Protein AF-A0A416KB62-F1 (afdb_monomer_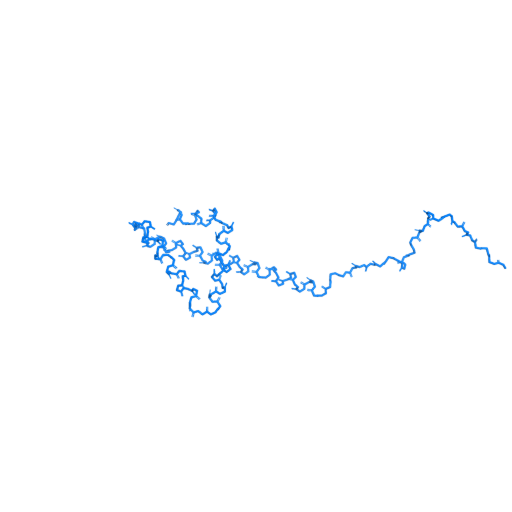lite)

Structure (mmCIF, N/CA/C/O backbone):
data_AF-A0A416KB62-F1
#
_entry.id   AF-A0A416KB62-F1
#
loop_
_atom_site.group_PDB
_atom_site.id
_atom_site.type_symbol
_atom_site.label_atom_id
_atom_site.label_alt_id
_atom_site.label_comp_id
_atom_site.label_asym_id
_atom_site.label_entity_id
_atom_site.label_seq_id
_atom_site.pdbx_PDB_ins_code
_atom_site.Cartn_x
_atom_site.Cartn_y
_atom_site.Cartn_z
_atom_site.occupancy
_atom_site.B_iso_or_equiv
_atom_site.auth_seq_id
_atom_site.auth_comp_id
_atom_site.auth_asym_id
_atom_site.auth_atom_id
_atom_site.pdbx_PDB_model_num
ATOM 1 N N . MET A 1 1 ? 30.772 11.799 -74.937 1.00 39.91 1 MET A N 1
ATOM 2 C CA . MET A 1 1 ? 30.346 13.031 -74.241 1.00 39.91 1 MET A CA 1
ATOM 3 C C . MET A 1 1 ? 29.111 12.683 -73.434 1.00 39.91 1 MET A C 1
ATOM 5 O O . MET A 1 1 ? 28.137 12.237 -74.024 1.00 39.91 1 MET A O 1
ATOM 9 N N . GLU A 1 2 ? 29.193 12.766 -72.107 1.00 43.34 2 GLU A N 1
ATOM 10 C CA . GLU A 1 2 ? 28.058 12.506 -71.214 1.00 43.34 2 GLU A CA 1
ATOM 11 C C . GLU A 1 2 ? 27.002 13.602 -71.379 1.00 43.34 2 GLU A C 1
ATOM 13 O O . GLU A 1 2 ? 27.268 14.774 -71.109 1.00 43.34 2 GLU A O 1
ATOM 18 N N . ASN A 1 3 ? 25.791 13.222 -71.783 1.00 42.09 3 ASN A N 1
ATOM 19 C CA . ASN A 1 3 ? 24.632 14.107 -71.722 1.00 42.09 3 ASN A CA 1
ATOM 20 C C . ASN A 1 3 ? 24.144 14.180 -70.272 1.00 42.09 3 ASN A C 1
ATOM 22 O O . ASN A 1 3 ? 23.274 13.423 -69.848 1.00 42.09 3 ASN A O 1
ATOM 26 N N . LYS A 1 4 ? 24.727 15.098 -69.494 1.00 47.28 4 LYS A N 1
ATOM 27 C CA . LYS A 1 4 ? 24.218 15.451 -68.165 1.00 47.28 4 LYS A CA 1
ATOM 28 C C . LYS A 1 4 ? 22.932 16.259 -68.332 1.00 47.28 4 LYS A C 1
ATOM 30 O O . LYS A 1 4 ? 22.973 17.468 -68.547 1.00 47.28 4 LYS A O 1
ATOM 35 N N . MET A 1 5 ? 21.795 15.575 -68.238 1.00 51.53 5 MET A N 1
ATOM 36 C CA . MET A 1 5 ? 20.476 16.193 -68.111 1.00 51.53 5 MET A CA 1
ATOM 37 C C . MET A 1 5 ? 20.434 16.972 -66.789 1.00 51.53 5 MET A C 1
ATOM 39 O O . MET A 1 5 ? 20.281 16.392 -65.719 1.00 51.53 5 MET A O 1
ATOM 43 N N . LYS A 1 6 ? 20.627 18.293 -66.846 1.00 55.00 6 LYS A N 1
ATOM 44 C CA . LYS A 1 6 ? 20.465 19.175 -65.684 1.00 55.00 6 LYS A CA 1
ATOM 45 C C . LYS A 1 6 ? 18.986 19.513 -65.527 1.00 55.00 6 LYS A C 1
ATOM 47 O O . LYS A 1 6 ? 18.503 20.460 -66.143 1.00 55.00 6 LYS A O 1
ATOM 52 N N . MET A 1 7 ? 18.264 18.732 -64.729 1.00 57.41 7 MET A N 1
ATOM 53 C CA . MET A 1 7 ? 16.924 19.125 -64.293 1.00 57.41 7 MET A CA 1
ATOM 54 C C . MET A 1 7 ? 17.026 20.277 -63.275 1.00 57.41 7 MET A C 1
ATOM 56 O O . MET A 1 7 ? 17.971 20.307 -62.481 1.00 57.41 7 MET A O 1
ATOM 60 N N . PRO A 1 8 ? 16.109 21.262 -63.319 1.00 58.50 8 PRO A N 1
ATOM 61 C CA . PRO A 1 8 ? 16.105 22.384 -62.386 1.00 58.50 8 PRO A CA 1
ATOM 62 C C . PRO A 1 8 ? 15.976 21.878 -60.945 1.00 58.50 8 PRO A C 1
ATOM 64 O O . PRO A 1 8 ? 15.265 20.909 -60.686 1.00 58.50 8 PRO A O 1
ATOM 67 N N . ALA A 1 9 ? 16.656 22.562 -60.021 1.00 53.25 9 ALA A N 1
ATOM 68 C CA . ALA A 1 9 ? 16.930 22.185 -58.627 1.00 53.25 9 ALA A CA 1
ATOM 69 C C . ALA A 1 9 ? 15.706 21.982 -57.700 1.00 53.25 9 ALA A C 1
ATOM 71 O O . ALA A 1 9 ? 15.852 22.010 -56.483 1.00 53.25 9 ALA A O 1
ATOM 72 N N . ASN A 1 10 ? 14.504 21.806 -58.250 1.00 52.22 10 ASN A N 1
ATOM 73 C CA . ASN A 1 10 ? 13.261 21.639 -57.499 1.00 52.22 10 ASN A CA 1
ATOM 74 C C . ASN A 1 10 ? 12.555 20.292 -57.750 1.00 52.22 10 ASN A C 1
ATOM 76 O O . ASN A 1 10 ? 11.428 20.092 -57.318 1.00 52.22 10 ASN A O 1
ATOM 80 N N . TYR A 1 11 ? 13.215 19.358 -58.435 1.00 47.97 11 TYR A N 1
ATOM 81 C CA . TYR A 1 11 ? 12.810 17.953 -58.476 1.00 47.97 11 TYR A CA 1
ATOM 82 C C . TYR A 1 11 ? 13.992 17.084 -58.052 1.00 47.97 11 TYR A C 1
ATOM 84 O O . TYR A 1 11 ? 14.490 16.268 -58.823 1.00 47.97 11 TYR A O 1
ATOM 92 N N . ASN A 1 12 ? 14.449 17.262 -56.808 1.00 57.28 12 ASN A N 1
ATOM 93 C CA . ASN A 1 12 ? 15.150 16.181 -56.124 1.00 57.28 12 ASN A CA 1
ATOM 94 C C . ASN A 1 12 ? 14.115 15.079 -55.891 1.00 57.28 12 ASN A C 1
ATOM 96 O O . ASN A 1 12 ? 13.458 15.023 -54.854 1.00 57.28 12 ASN A O 1
ATOM 100 N N . VAL A 1 13 ? 13.918 14.239 -56.907 1.00 54.91 13 VAL A N 1
ATOM 101 C CA . VAL A 1 13 ? 13.363 12.909 -56.695 1.00 54.91 13 VAL A CA 1
ATOM 102 C C . VAL A 1 13 ? 14.363 12.237 -55.765 1.00 54.91 13 VAL A C 1
ATOM 104 O O . VAL A 1 13 ? 15.474 11.923 -56.187 1.00 54.91 13 VAL A O 1
ATOM 107 N N . MET A 1 14 ? 14.011 12.132 -54.482 1.00 56.00 14 MET A N 1
ATOM 108 C CA . MET A 1 14 ? 14.791 11.350 -53.531 1.00 56.00 14 MET A CA 1
ATOM 109 C C . MET A 1 14 ? 14.925 9.954 -54.129 1.00 56.00 14 MET A C 1
ATOM 111 O O . MET A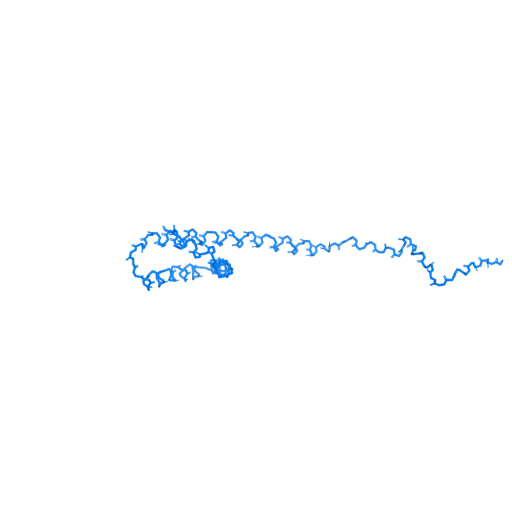 1 14 ? 13.917 9.297 -54.398 1.00 56.00 14 MET A O 1
ATOM 115 N N . ASN A 1 15 ? 16.159 9.537 -54.401 1.00 58.28 15 ASN A N 1
ATOM 116 C CA . ASN A 1 15 ? 16.424 8.164 -54.799 1.00 58.28 15 ASN A CA 1
ATOM 117 C C . ASN A 1 15 ? 16.029 7.267 -53.615 1.00 58.28 15 ASN A C 1
ATOM 119 O O . ASN A 1 15 ? 16.157 7.686 -52.462 1.00 58.28 15 ASN A O 1
ATOM 123 N N . GLU A 1 16 ? 15.560 6.044 -53.860 1.00 55.66 16 GLU A N 1
ATOM 124 C CA . GLU A 1 16 ? 15.140 5.118 -52.788 1.00 55.66 16 GLU A CA 1
ATOM 125 C C . GLU A 1 16 ? 16.251 4.860 -51.744 1.00 55.66 16 GLU A C 1
ATOM 127 O O . GLU A 1 16 ? 15.971 4.458 -50.620 1.00 55.66 16 GLU A O 1
ATOM 132 N N . GLU A 1 17 ? 17.504 5.166 -52.090 1.00 55.31 17 GLU A N 1
ATOM 133 C CA . GLU A 1 17 ? 18.690 5.100 -51.229 1.00 55.31 17 GLU A CA 1
ATOM 134 C C . GLU A 1 17 ? 18.795 6.237 -50.189 1.00 55.31 17 GLU A C 1
ATOM 136 O O . GLU A 1 17 ? 19.503 6.080 -49.198 1.00 55.31 17 GLU A O 1
ATOM 141 N N . GLU A 1 18 ? 18.093 7.366 -50.365 1.00 53.34 18 GLU A N 1
ATOM 142 C CA . GLU A 1 18 ? 18.012 8.454 -49.368 1.00 53.34 18 GLU A CA 1
ATOM 143 C C . GLU A 1 18 ? 16.767 8.366 -48.478 1.00 53.34 18 GLU A C 1
ATOM 145 O O . GLU A 1 18 ? 16.635 9.104 -47.497 1.00 53.34 18 GLU A O 1
ATOM 150 N N . MET A 1 19 ? 15.879 7.407 -48.744 1.00 55.59 19 MET A N 1
ATOM 151 C CA . MET A 1 19 ? 14.874 6.997 -47.773 1.00 55.59 19 MET A CA 1
ATOM 152 C C . MET A 1 19 ? 15.574 6.175 -46.696 1.00 55.59 19 MET A C 1
ATOM 154 O O . MET A 1 19 ? 15.515 4.946 -46.675 1.00 55.59 19 MET A O 1
ATOM 158 N N . THR A 1 20 ? 16.236 6.866 -45.764 1.00 54.38 20 THR A N 1
ATOM 159 C CA . THR A 1 20 ? 16.581 6.264 -44.479 1.00 54.38 20 THR A CA 1
ATOM 160 C C . THR A 1 20 ? 15.257 5.922 -43.809 1.00 54.38 20 THR A C 1
ATOM 162 O O . THR A 1 20 ? 14.647 6.741 -43.122 1.00 54.38 20 THR A O 1
ATOM 165 N N . TYR A 1 21 ? 14.763 4.713 -44.067 1.00 47.94 21 TYR A N 1
ATOM 166 C CA . TYR A 1 21 ? 13.720 4.100 -43.276 1.00 47.94 21 TYR A CA 1
ATOM 167 C C . TYR A 1 21 ? 14.297 3.962 -41.873 1.00 47.94 21 TYR A C 1
ATOM 169 O O . TYR A 1 21 ? 14.907 2.953 -41.527 1.00 47.94 21 TYR A O 1
ATOM 177 N N . THR A 1 22 ? 14.076 4.969 -41.032 1.00 57.66 22 THR A N 1
ATOM 178 C CA . THR A 1 22 ? 14.205 4.830 -39.583 1.00 57.66 22 THR A CA 1
ATOM 179 C C . THR A 1 22 ? 13.025 3.987 -39.089 1.00 57.66 22 THR A C 1
ATOM 181 O O . THR A 1 22 ? 12.219 4.414 -38.266 1.00 57.66 22 THR A O 1
ATOM 184 N N . GLN A 1 23 ? 12.871 2.774 -39.626 1.00 61.06 23 GLN A N 1
ATOM 185 C CA . GLN A 1 23 ? 12.157 1.726 -38.926 1.00 61.06 23 GLN A CA 1
ATOM 186 C C . GLN A 1 23 ? 13.084 1.263 -37.816 1.00 61.06 23 GLN A C 1
ATOM 188 O O . GLN A 1 23 ? 14.031 0.518 -38.042 1.00 61.06 23 GLN A O 1
ATOM 193 N N . GLY A 1 24 ? 12.851 1.747 -36.605 1.00 52.72 24 GLY A N 1
ATOM 194 C CA . GLY A 1 24 ? 13.633 1.270 -35.482 1.00 52.72 24 GLY A CA 1
ATOM 195 C C . GLY A 1 24 ? 13.388 2.074 -34.234 1.00 52.72 24 GLY A C 1
ATOM 196 O O . GLY A 1 24 ? 14.216 2.897 -33.853 1.00 52.72 24 GLY A O 1
ATOM 197 N N . GLY A 1 25 ? 12.286 1.782 -33.540 1.00 61.09 25 GLY A N 1
ATOM 198 C CA . GLY A 1 25 ? 12.310 1.944 -32.094 1.00 61.09 25 GLY A CA 1
ATOM 199 C C . GLY A 1 25 ? 13.521 1.163 -31.589 1.00 61.09 25 GLY A C 1
ATOM 200 O O . GLY A 1 25 ? 13.561 -0.057 -31.728 1.00 61.09 25 GLY A O 1
ATOM 201 N N . SER A 1 26 ? 14.547 1.870 -31.108 1.00 74.31 26 SER A N 1
ATOM 202 C CA . SER A 1 26 ? 15.745 1.249 -30.540 1.00 74.31 26 SER A CA 1
ATOM 203 C C . SER A 1 26 ? 15.323 0.147 -29.568 1.00 74.31 26 SER A C 1
ATOM 205 O O . SER A 1 26 ? 14.361 0.335 -28.821 1.00 74.31 26 SER A O 1
ATOM 207 N N . ALA A 1 27 ? 16.038 -0.981 -29.534 1.00 70.75 27 ALA A N 1
ATOM 208 C CA . ALA A 1 27 ? 15.777 -2.040 -28.557 1.00 70.75 27 ALA A CA 1
ATOM 209 C C . ALA A 1 27 ? 15.698 -1.477 -27.122 1.00 70.75 27 ALA A C 1
ATOM 211 O O . ALA A 1 27 ? 14.870 -1.909 -26.328 1.00 70.75 27 ALA A O 1
ATOM 212 N N . ILE A 1 28 ? 16.477 -0.428 -26.826 1.00 75.81 28 ILE A N 1
ATOM 213 C CA . ILE A 1 28 ? 16.438 0.305 -25.553 1.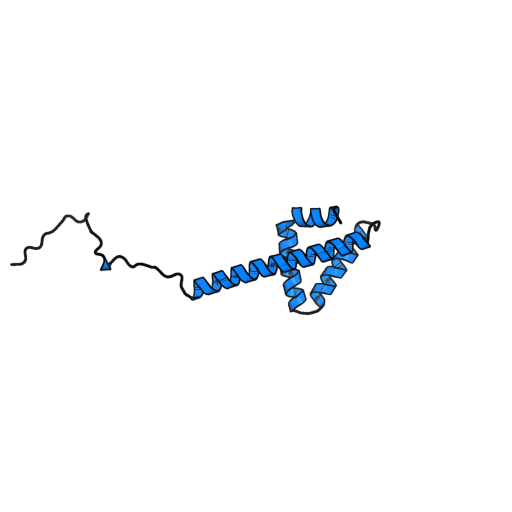00 75.81 28 ILE A CA 1
ATOM 214 C C . ILE A 1 28 ? 15.096 1.031 -25.352 1.00 75.81 28 ILE A C 1
ATOM 216 O O . ILE A 1 28 ? 14.551 1.006 -24.252 1.00 75.81 28 ILE A O 1
ATOM 220 N N . GLY A 1 29 ? 14.540 1.643 -26.401 1.00 80.94 29 GLY A N 1
ATOM 221 C CA . GLY A 1 29 ? 13.227 2.296 -26.371 1.00 80.94 29 GLY A CA 1
ATOM 222 C C . GLY A 1 29 ? 12.064 1.312 -26.218 1.00 80.94 29 GLY A C 1
ATOM 223 O O . GLY A 1 29 ? 11.104 1.593 -25.507 1.00 80.94 29 GLY A O 1
ATOM 224 N N . ALA A 1 30 ? 12.159 0.128 -26.827 1.00 82.38 30 ALA A N 1
ATOM 225 C CA . ALA A 1 30 ? 11.168 -0.930 -26.636 1.00 82.38 30 ALA A CA 1
ATOM 226 C C . ALA A 1 30 ? 11.212 -1.503 -25.205 1.00 82.38 30 ALA A C 1
ATOM 228 O O . ALA A 1 30 ? 10.167 -1.706 -24.585 1.00 82.38 30 ALA A O 1
ATOM 229 N N . ILE A 1 31 ? 12.415 -1.711 -24.653 1.00 84.94 31 ILE A N 1
ATOM 230 C CA . ILE A 1 31 ? 12.609 -2.182 -23.272 1.00 84.94 31 ILE A CA 1
ATOM 231 C C . ILE A 1 31 ? 12.104 -1.147 -22.262 1.00 84.94 31 ILE A C 1
ATOM 233 O O . ILE A 1 31 ? 11.419 -1.518 -21.309 1.00 84.94 31 ILE A O 1
ATOM 237 N N . SER A 1 32 ? 12.405 0.141 -22.459 1.00 88.56 32 SER A N 1
ATOM 238 C CA . SER A 1 32 ? 11.936 1.195 -21.553 1.00 88.56 32 SER A CA 1
ATOM 239 C C . SER A 1 32 ? 10.414 1.321 -21.577 1.00 88.56 32 SER A C 1
ATOM 241 O O . SER A 1 32 ? 9.806 1.375 -20.511 1.00 88.56 32 SER A O 1
ATOM 243 N N . ALA A 1 33 ? 9.788 1.266 -22.757 1.00 89.12 33 ALA A N 1
ATOM 244 C CA . ALA A 1 33 ? 8.334 1.267 -22.885 1.00 89.12 33 ALA A CA 1
ATOM 245 C C . ALA A 1 33 ? 7.700 0.079 -22.143 1.00 89.12 33 ALA A C 1
ATOM 247 O O . ALA A 1 33 ? 6.788 0.275 -21.340 1.00 89.12 33 ALA A O 1
ATOM 248 N N . LEU A 1 34 ? 8.228 -1.136 -22.334 1.00 92.19 34 LEU A N 1
ATOM 249 C CA . LEU A 1 34 ? 7.742 -2.329 -21.638 1.00 92.19 34 LEU A CA 1
ATOM 250 C C . LEU A 1 34 ? 7.896 -2.206 -20.115 1.00 92.19 34 LEU A C 1
ATOM 252 O O . LEU A 1 34 ? 6.961 -2.519 -19.376 1.00 92.19 34 LEU A O 1
ATOM 256 N N . ALA A 1 35 ? 9.048 -1.725 -19.641 1.00 93.06 35 ALA A N 1
ATOM 257 C CA . ALA A 1 35 ? 9.304 -1.520 -18.219 1.00 93.06 35 ALA A CA 1
ATOM 258 C C . ALA A 1 35 ? 8.357 -0.472 -17.615 1.00 93.06 35 ALA A C 1
ATOM 260 O O . ALA A 1 35 ? 7.793 -0.702 -16.545 1.00 93.06 35 ALA A O 1
ATOM 261 N N . SER A 1 36 ? 8.119 0.645 -18.310 1.00 93.38 36 SER A N 1
ATOM 262 C CA . SER A 1 36 ? 7.163 1.670 -17.885 1.00 93.38 36 SER A CA 1
ATOM 263 C C . SER A 1 36 ? 5.735 1.133 -17.826 1.00 93.38 36 SER A C 1
ATOM 265 O O . SER A 1 36 ? 5.037 1.379 -16.843 1.00 93.38 36 SER A O 1
ATOM 267 N N . THR A 1 37 ? 5.299 0.359 -18.824 1.00 95.19 37 THR A N 1
ATOM 268 C CA . THR A 1 37 ? 3.973 -0.276 -18.812 1.00 95.19 37 THR A CA 1
ATOM 269 C C . THR A 1 37 ? 3.841 -1.264 -17.656 1.00 95.19 37 THR A C 1
ATOM 271 O O . THR A 1 37 ? 2.867 -1.199 -16.905 1.00 95.19 37 THR A O 1
ATOM 274 N N . ALA A 1 38 ? 4.830 -2.141 -17.464 1.00 95.50 38 ALA A N 1
ATOM 275 C CA . ALA A 1 38 ? 4.837 -3.100 -16.363 1.00 95.50 38 ALA A CA 1
ATOM 276 C C . ALA A 1 38 ? 4.793 -2.391 -15.000 1.00 95.50 38 ALA A C 1
ATOM 278 O O . ALA A 1 38 ? 4.012 -2.773 -14.127 1.00 95.50 38 ALA A O 1
ATOM 279 N N . PHE A 1 39 ? 5.571 -1.317 -14.838 1.00 94.25 39 PHE A N 1
ATOM 280 C CA . PHE A 1 39 ? 5.574 -0.510 -13.623 1.00 94.25 39 PHE A CA 1
ATOM 281 C C . PHE A 1 39 ? 4.237 0.204 -13.396 1.00 94.25 39 PHE A C 1
ATOM 283 O O . PHE A 1 39 ? 3.751 0.240 -12.269 1.00 94.25 39 PHE A O 1
ATOM 290 N N . GLY A 1 40 ? 3.603 0.721 -14.452 1.00 94.06 40 GLY A N 1
ATOM 291 C CA . GLY A 1 40 ? 2.282 1.348 -14.375 1.00 94.06 40 GLY A CA 1
ATOM 292 C C . GLY A 1 40 ? 1.196 0.376 -13.906 1.00 94.06 40 GLY A C 1
ATOM 293 O O . GLY A 1 40 ? 0.449 0.687 -12.977 1.00 94.06 40 GLY A O 1
ATOM 294 N N . ILE A 1 41 ? 1.154 -0.829 -14.484 1.00 95.88 41 ILE A N 1
ATOM 295 C CA . ILE A 1 41 ? 0.220 -1.893 -14.077 1.00 95.88 41 ILE A CA 1
ATOM 296 C C . ILE A 1 41 ? 0.480 -2.302 -12.625 1.00 95.88 41 ILE A C 1
ATOM 298 O O . ILE A 1 41 ? -0.450 -2.408 -11.822 1.00 95.88 41 ILE A O 1
ATOM 302 N N . TRP A 1 42 ? 1.749 -2.498 -12.269 1.00 95.19 42 TRP A N 1
ATOM 303 C CA . TRP A 1 42 ? 2.142 -2.844 -10.910 1.00 95.19 42 TRP A CA 1
ATOM 304 C C . TRP A 1 42 ? 1.757 -1.750 -9.906 1.00 95.19 42 TRP A C 1
ATOM 306 O O . TRP A 1 42 ? 1.232 -2.061 -8.836 1.00 95.19 42 TRP A O 1
ATOM 316 N N . ASN A 1 43 ? 1.942 -0.473 -10.246 1.00 95.44 43 ASN A N 1
ATOM 317 C CA . ASN A 1 43 ? 1.541 0.639 -9.390 1.00 95.44 43 ASN A CA 1
ATOM 318 C C . ASN A 1 43 ? 0.021 0.665 -9.175 1.00 95.44 43 ASN A C 1
ATOM 320 O O . ASN A 1 43 ? -0.440 0.752 -8.038 1.00 95.44 43 ASN A O 1
ATOM 324 N N . LEU A 1 44 ? -0.764 0.500 -10.246 1.00 94.75 44 LEU A N 1
ATOM 325 C CA . LEU A 1 44 ? -2.224 0.453 -10.155 1.00 94.75 44 LEU A CA 1
ATOM 326 C C . LEU A 1 44 ? -2.709 -0.717 -9.283 1.00 94.75 44 LEU A C 1
ATOM 328 O O . LEU A 1 44 ? -3.626 -0.554 -8.479 1.00 94.75 44 LEU A O 1
ATOM 332 N N . TYR A 1 45 ? -2.058 -1.879 -9.385 1.00 96.25 45 TYR A N 1
ATOM 333 C CA . TYR A 1 45 ? -2.344 -3.025 -8.521 1.00 96.25 45 TYR A CA 1
ATOM 334 C C . TYR A 1 45 ? -2.068 -2.720 -7.040 1.00 96.25 45 TYR A C 1
ATOM 336 O O . TYR A 1 45 ? -2.894 -3.034 -6.181 1.00 96.25 45 TYR A O 1
ATOM 344 N N . ASN A 1 46 ? -0.936 -2.084 -6.719 1.00 96.81 46 ASN A N 1
ATOM 345 C CA . ASN A 1 46 ? -0.623 -1.719 -5.334 1.00 96.81 46 ASN A CA 1
ATOM 346 C C . ASN A 1 46 ? -1.559 -0.623 -4.805 1.00 96.81 46 ASN A C 1
ATOM 348 O O . ASN A 1 46 ? -1.993 -0.721 -3.658 1.00 96.81 46 ASN A O 1
ATOM 352 N N . TYR A 1 47 ? -1.945 0.353 -5.635 1.00 97.44 47 TYR A N 1
ATOM 353 C CA . TYR A 1 47 ? -2.989 1.326 -5.301 1.00 97.44 47 TYR A CA 1
ATOM 354 C C . TYR A 1 47 ? -4.307 0.627 -4.952 1.00 97.44 47 TYR A C 1
ATOM 356 O O . TYR A 1 47 ? -4.850 0.856 -3.874 1.00 97.44 47 TYR A O 1
ATOM 364 N N . TYR A 1 48 ? -4.775 -0.300 -5.795 1.00 97.31 48 TYR A N 1
ATOM 365 C CA . TYR A 1 48 ? -5.979 -1.089 -5.522 1.00 97.31 48 TYR A CA 1
ATOM 366 C C . TYR A 1 48 ? -5.889 -1.841 -4.186 1.00 97.31 48 TYR A C 1
ATOM 368 O O . TYR A 1 48 ? -6.800 -1.761 -3.361 1.00 97.31 48 TYR A O 1
ATOM 376 N N . LYS A 1 49 ? -4.776 -2.540 -3.928 1.00 97.06 49 LYS A N 1
ATOM 377 C CA . LYS A 1 49 ? -4.561 -3.253 -2.657 1.00 97.06 49 LYS A CA 1
ATOM 378 C C . LYS A 1 49 ? -4.558 -2.299 -1.459 1.00 97.06 49 LYS A C 1
ATOM 380 O O . LYS A 1 49 ? -5.129 -2.647 -0.426 1.00 97.06 49 LYS A O 1
ATOM 385 N N . GLY A 1 50 ? -3.961 -1.117 -1.608 1.00 96.50 50 GLY A N 1
ATOM 386 C CA . GLY A 1 50 ? -4.000 -0.046 -0.614 1.00 96.50 50 GLY A CA 1
ATOM 387 C C . GLY A 1 50 ? -5.426 0.420 -0.334 1.00 96.50 50 GLY A C 1
ATOM 388 O O . GLY A 1 50 ? -5.835 0.439 0.819 1.00 96.50 50 GLY A O 1
ATOM 389 N N . MET A 1 51 ? -6.223 0.681 -1.374 1.00 97.31 51 MET A N 1
ATOM 390 C CA . MET A 1 51 ? -7.628 1.084 -1.240 1.00 97.31 51 MET A CA 1
ATOM 391 C C . MET A 1 51 ? -8.488 0.022 -0.548 1.00 97.31 51 MET A C 1
ATOM 393 O O . MET A 1 51 ? -9.325 0.363 0.284 1.00 97.31 51 MET A O 1
ATOM 39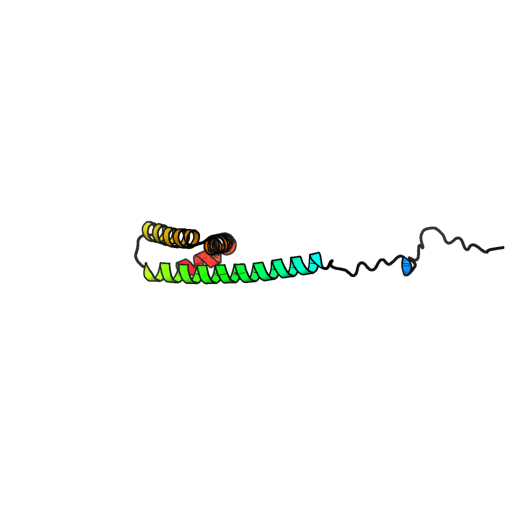7 N N . VAL A 1 52 ? -8.264 -1.267 -0.828 1.00 97.31 52 VAL A N 1
ATOM 398 C CA . VAL A 1 52 ? -8.930 -2.362 -0.099 1.00 97.31 52 VAL A CA 1
ATOM 399 C C . VAL A 1 52 ? -8.566 -2.330 1.387 1.00 97.31 52 VAL A C 1
ATOM 401 O O . VAL A 1 52 ? -9.448 -2.457 2.234 1.00 97.31 52 VAL A O 1
ATOM 404 N N . ALA A 1 53 ? -7.288 -2.124 1.720 1.00 96.75 53 ALA A N 1
ATOM 405 C CA . ALA A 1 53 ? -6.852 -2.006 3.109 1.00 96.75 53 ALA A CA 1
ATOM 406 C C . ALA A 1 53 ? -7.461 -0.773 3.797 1.00 96.75 53 ALA A C 1
ATOM 408 O O . ALA A 1 53 ? -7.982 -0.898 4.903 1.00 96.75 53 ALA A O 1
ATOM 409 N N . THR A 1 54 ? -7.473 0.385 3.128 1.00 96.19 54 THR A N 1
ATOM 410 C CA . THR A 1 54 ? -8.121 1.611 3.612 1.00 96.19 54 THR A CA 1
ATOM 411 C C . THR A 1 54 ? -9.609 1.388 3.863 1.00 96.19 54 THR A C 1
ATOM 413 O O . THR A 1 54 ? -10.096 1.727 4.936 1.00 96.19 54 THR A O 1
ATOM 416 N N . ARG A 1 55 ? -10.330 0.766 2.922 1.00 96.88 55 ARG A N 1
ATOM 417 C CA . ARG A 1 55 ? -11.759 0.464 3.076 1.00 96.88 55 ARG A CA 1
ATOM 418 C C . ARG A 1 55 ? -12.019 -0.427 4.284 1.00 96.88 55 ARG A C 1
ATOM 420 O O . ARG A 1 55 ? -12.878 -0.113 5.099 1.00 96.88 55 ARG A O 1
ATOM 427 N N . ASN A 1 56 ? -11.263 -1.515 4.413 1.00 97.50 56 ASN A N 1
ATOM 428 C CA . ASN A 1 56 ? -11.407 -2.443 5.534 1.00 97.50 56 ASN A CA 1
ATOM 429 C C . ASN A 1 56 ? -11.099 -1.759 6.870 1.00 97.50 56 ASN A C 1
ATOM 431 O O . ASN A 1 56 ? -11.801 -1.995 7.849 1.00 97.50 56 ASN A O 1
ATOM 435 N N . TYR A 1 57 ? -10.082 -0.893 6.898 1.00 97.00 57 TYR A N 1
ATOM 436 C CA . TYR A 1 57 ? -9.749 -0.103 8.075 1.00 97.00 57 TYR A CA 1
ATOM 437 C C . TYR A 1 57 ? -10.908 0.822 8.460 1.00 97.00 57 TYR A C 1
ATOM 439 O O . TYR A 1 57 ? -11.404 0.729 9.577 1.00 97.00 57 TYR A O 1
ATOM 447 N N . VAL A 1 58 ? -11.406 1.642 7.531 1.00 96.31 58 VAL A N 1
ATOM 448 C CA . VAL A 1 58 ? -12.518 2.569 7.798 1.00 96.31 58 VAL A CA 1
ATOM 449 C C . VAL A 1 58 ? -13.776 1.816 8.235 1.00 96.31 58 VAL A C 1
ATOM 451 O O . VAL A 1 58 ? -14.420 2.206 9.207 1.00 96.31 58 VAL A O 1
ATOM 454 N N . ALA A 1 59 ? -14.092 0.693 7.586 1.00 96.19 59 ALA A N 1
ATOM 455 C CA . ALA A 1 59 ? -15.252 -0.117 7.932 1.00 96.19 59 ALA A CA 1
ATOM 456 C C . ALA A 1 59 ? -15.169 -0.723 9.345 1.00 96.19 59 ALA A C 1
ATOM 458 O O . ALA A 1 59 ? -16.179 -0.783 10.044 1.00 96.19 59 ALA A O 1
ATOM 459 N N . ALA A 1 60 ? -13.977 -1.140 9.780 1.00 96.94 60 ALA A N 1
ATOM 460 C CA . ALA A 1 60 ? -13.752 -1.678 11.122 1.00 96.94 60 ALA A CA 1
ATOM 461 C C . ALA A 1 60 ? -13.768 -0.602 12.224 1.00 96.94 60 ALA A C 1
ATOM 463 O O . ALA A 1 60 ? -13.924 -0.933 13.395 1.00 96.94 60 ALA A O 1
ATOM 464 N N . HIS A 1 61 ? -13.624 0.670 11.851 1.00 95.44 61 HIS A N 1
ATOM 465 C CA . HIS A 1 61 ? -13.505 1.805 12.769 1.00 95.44 61 HIS A CA 1
ATOM 466 C C . HIS A 1 61 ? -14.688 2.783 12.648 1.00 95.44 61 HIS A C 1
ATOM 468 O O . HIS A 1 61 ? -14.591 3.956 13.017 1.00 95.44 61 HIS A O 1
ATOM 474 N N . LYS A 1 62 ? -15.834 2.307 12.138 1.00 88.44 62 LYS A N 1
ATOM 475 C CA . LYS A 1 62 ? -17.060 3.109 12.030 1.00 88.44 62 LYS A CA 1
ATOM 476 C C . LYS A 1 62 ? -17.484 3.644 13.398 1.00 88.44 62 LYS A C 1
ATOM 478 O O . LYS A 1 62 ? -17.579 2.896 14.366 1.00 88.44 62 LYS A O 1
ATOM 483 N N . GLY A 1 63 ? -17.784 4.941 13.448 1.00 87.31 63 GLY A N 1
ATOM 484 C CA . GLY A 1 63 ? -18.247 5.626 14.657 1.00 87.31 63 GLY A CA 1
ATOM 485 C C . GLY A 1 63 ? -17.141 6.233 15.523 1.00 87.31 63 GLY A C 1
ATOM 486 O O . GLY A 1 63 ? -17.468 6.918 16.489 1.00 87.31 63 GLY A O 1
ATOM 487 N N . GLN A 1 64 ? -15.862 6.038 15.182 1.00 92.94 64 GLN A N 1
ATOM 488 C CA . GLN A 1 64 ? -14.791 6.869 15.737 1.00 92.94 64 GLN A CA 1
ATOM 489 C C . GLN A 1 64 ? -14.922 8.312 15.242 1.00 92.94 64 GLN A C 1
ATOM 491 O O . GLN A 1 64 ? -15.446 8.562 14.152 1.00 92.94 64 GLN A O 1
ATOM 496 N N . ASP A 1 65 ? -14.439 9.267 16.036 1.00 95.56 65 ASP A N 1
ATOM 497 C CA . ASP A 1 65 ? -14.328 10.641 15.566 1.00 95.56 65 ASP A CA 1
ATOM 498 C C . ASP A 1 65 ? -13.290 10.748 14.435 1.00 95.56 65 ASP A C 1
ATOM 500 O O . ASP A 1 65 ? -12.404 9.903 14.264 1.00 95.56 65 ASP A O 1
ATOM 504 N N . THR A 1 66 ? -13.411 11.811 13.643 1.00 91.69 66 THR A N 1
ATOM 505 C CA . THR A 1 66 ? -12.595 12.014 12.444 1.00 91.69 66 THR A CA 1
ATOM 506 C C . THR A 1 66 ? -11.094 12.054 12.740 1.00 91.69 66 THR A C 1
ATOM 508 O O . THR A 1 66 ? -10.313 11.597 11.906 1.00 91.69 66 THR A O 1
ATOM 511 N N . ALA A 1 67 ? -10.671 12.585 13.894 1.00 95.56 67 ALA A N 1
ATOM 512 C CA . ALA A 1 67 ? -9.254 12.678 14.233 1.00 95.56 67 ALA A CA 1
ATOM 513 C C . ALA A 1 67 ? -8.686 11.294 14.568 1.00 95.56 67 ALA A C 1
ATOM 515 O O . ALA A 1 67 ? -7.669 10.908 13.995 1.00 95.56 67 ALA A O 1
ATOM 516 N N . ALA A 1 68 ? -9.389 10.506 15.388 1.00 95.50 68 ALA A N 1
ATOM 517 C CA . ALA A 1 68 ? -8.988 9.136 15.709 1.00 95.50 68 ALA A CA 1
ATOM 518 C C . ALA A 1 68 ? -8.907 8.237 14.461 1.00 95.50 68 ALA A C 1
ATOM 520 O O . ALA A 1 68 ? -7.942 7.487 14.291 1.00 95.50 68 ALA A O 1
ATOM 521 N N . LEU A 1 69 ? -9.883 8.357 13.552 1.00 94.62 69 LEU A N 1
ATOM 522 C CA . LEU A 1 69 ? -9.892 7.618 12.287 1.00 94.62 69 LEU A CA 1
ATOM 523 C C . LEU A 1 69 ? -8.694 7.996 11.399 1.00 94.62 69 LEU A C 1
ATOM 525 O O . LEU A 1 69 ? -8.064 7.126 10.790 1.00 94.62 69 LEU A O 1
ATOM 529 N N . LEU A 1 70 ? -8.371 9.291 11.324 1.00 94.12 70 LEU A N 1
ATOM 530 C CA . LEU A 1 70 ? -7.259 9.794 10.522 1.00 94.12 70 LEU A CA 1
ATOM 531 C C . LEU A 1 70 ? -5.905 9.371 11.101 1.00 94.12 70 LEU A C 1
ATOM 533 O O . LEU A 1 70 ? -5.062 8.869 10.359 1.00 94.12 70 LEU A O 1
ATOM 537 N N . GLU A 1 71 ? -5.697 9.541 12.406 1.00 96.81 71 GLU A N 1
ATOM 538 C CA . GLU A 1 71 ? -4.447 9.180 13.080 1.00 96.81 71 GLU A CA 1
ATOM 539 C C . GLU A 1 71 ? -4.176 7.679 13.003 1.00 96.81 71 GLU A C 1
ATOM 541 O O . GLU A 1 71 ? -3.079 7.262 12.627 1.00 96.81 71 GLU A O 1
ATOM 546 N N . GLY A 1 72 ? -5.176 6.846 13.297 1.00 96.81 72 GLY A N 1
ATOM 547 C CA . GLY A 1 72 ? -5.015 5.398 13.234 1.00 96.81 72 GLY A CA 1
ATOM 548 C C . GLY A 1 72 ? -4.823 4.884 11.801 1.00 96.81 72 GLY A C 1
ATOM 549 O O . GLY A 1 72 ? -3.989 4.000 11.562 1.00 96.81 72 GLY A O 1
ATOM 550 N N . GLY A 1 73 ? -5.510 5.483 10.822 1.00 95.25 73 GLY A N 1
ATOM 551 C CA . GLY A 1 73 ? -5.296 5.200 9.403 1.00 95.25 73 GLY A CA 1
ATOM 552 C C . GLY A 1 73 ? -3.888 5.591 8.945 1.00 95.25 73 GLY A C 1
ATOM 553 O O . GLY A 1 73 ? -3.210 4.805 8.276 1.00 95.25 73 GLY A O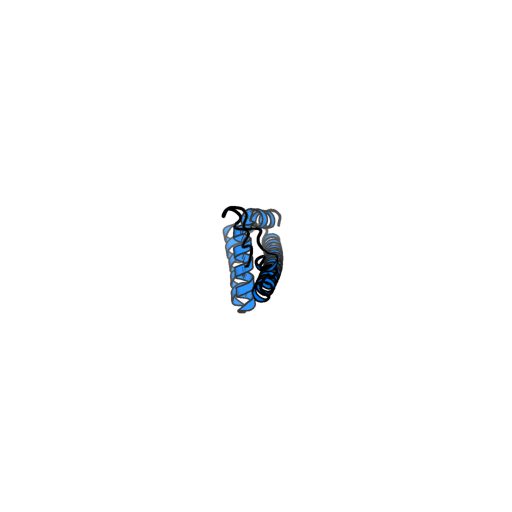 1
ATOM 554 N N . MET A 1 74 ? -3.407 6.765 9.365 1.00 96.06 74 MET A N 1
ATOM 555 C CA . MET A 1 74 ? -2.058 7.246 9.063 1.00 96.06 74 MET A CA 1
ATOM 556 C C . MET A 1 74 ? -0.987 6.372 9.718 1.00 96.06 74 MET A C 1
ATOM 558 O O . MET A 1 74 ? -0.030 5.985 9.053 1.00 96.06 74 MET A O 1
ATOM 562 N N . ASN A 1 75 ? -1.171 5.976 10.979 1.00 98.12 75 ASN A N 1
ATOM 563 C CA . ASN A 1 75 ? -0.269 5.049 11.660 1.00 98.12 75 ASN A CA 1
ATOM 564 C C . ASN A 1 75 ? -0.228 3.689 10.962 1.00 98.12 75 ASN A C 1
ATOM 566 O O . ASN A 1 75 ? 0.848 3.129 10.780 1.00 98.12 75 ASN A O 1
ATOM 570 N N . THR A 1 76 ? -1.371 3.168 10.507 1.00 97.38 76 THR A N 1
ATOM 571 C CA . THR A 1 76 ? -1.414 1.917 9.731 1.00 97.38 76 THR A CA 1
ATOM 572 C C . THR A 1 76 ? -0.595 2.036 8.443 1.00 97.38 76 THR A C 1
ATOM 574 O O . THR A 1 76 ? 0.178 1.133 8.112 1.00 97.38 76 THR A O 1
ATOM 577 N N . TYR A 1 77 ? -0.713 3.164 7.740 1.00 97.06 77 TYR A N 1
ATOM 578 C CA . TYR A 1 77 ? 0.063 3.439 6.533 1.00 97.06 77 TYR A CA 1
ATOM 579 C C . TYR A 1 77 ? 1.565 3.588 6.825 1.00 97.06 77 TYR A C 1
ATOM 581 O O . TYR A 1 77 ? 2.380 2.937 6.175 1.00 97.06 77 TYR A O 1
ATOM 589 N N . VAL A 1 78 ? 1.949 4.367 7.838 1.00 98.00 78 VAL A N 1
ATOM 590 C CA . VAL A 1 78 ? 3.355 4.558 8.234 1.00 98.00 78 VAL A CA 1
ATOM 591 C C . VAL A 1 78 ? 3.988 3.246 8.700 1.00 98.00 78 VAL A C 1
ATOM 593 O O . VAL A 1 78 ? 5.092 2.919 8.267 1.00 98.00 78 VAL A O 1
ATOM 596 N N . ASN A 1 79 ? 3.278 2.441 9.491 1.00 98.38 79 ASN A N 1
ATOM 597 C CA . ASN A 1 79 ? 3.747 1.121 9.916 1.00 98.38 79 ASN A CA 1
ATOM 598 C C . ASN A 1 79 ? 3.977 0.192 8.717 1.00 98.38 79 ASN A C 1
ATOM 600 O O . ASN A 1 79 ? 4.956 -0.554 8.681 1.00 98.38 79 ASN A O 1
ATOM 604 N N . TYR A 1 80 ? 3.107 0.253 7.702 1.00 97.69 80 TYR A N 1
ATOM 605 C CA . TYR A 1 80 ? 3.315 -0.482 6.456 1.00 97.69 80 TYR A CA 1
ATOM 606 C C . TYR A 1 80 ? 4.579 -0.016 5.720 1.00 97.69 80 TYR A C 1
ATOM 608 O O . TYR A 1 80 ? 5.356 -0.858 5.266 1.00 97.69 80 TYR A O 1
ATOM 616 N N . LEU A 1 81 ? 4.817 1.299 5.639 1.00 98.00 81 LEU A N 1
ATOM 617 C CA . LEU A 1 81 ? 6.026 1.853 5.023 1.00 98.00 81 LEU A CA 1
ATOM 618 C C . LEU A 1 81 ? 7.300 1.426 5.761 1.00 98.00 81 LEU A C 1
ATOM 620 O O . LEU A 1 81 ? 8.309 1.146 5.125 1.00 98.00 81 LEU A O 1
ATOM 624 N N . GLN A 1 82 ? 7.264 1.348 7.089 1.00 98.38 82 GLN A N 1
ATOM 625 C CA . GLN A 1 82 ? 8.431 1.007 7.908 1.00 98.38 82 GLN A CA 1
ATOM 626 C C . GLN A 1 82 ? 8.769 -0.488 7.919 1.00 98.38 82 GLN A C 1
ATOM 628 O O . GLN A 1 82 ? 9.855 -0.859 8.359 1.00 98.38 82 GLN A O 1
ATOM 633 N N . LYS A 1 83 ? 7.867 -1.353 7.436 1.00 97.75 83 LYS A N 1
ATOM 634 C CA . LYS A 1 83 ? 8.028 -2.809 7.522 1.00 97.75 83 LYS A CA 1
ATOM 635 C C . LYS A 1 83 ? 9.283 -3.321 6.809 1.00 97.75 83 LYS A C 1
ATOM 637 O O . LYS A 1 83 ? 9.977 -4.185 7.334 1.00 97.75 83 LYS A O 1
ATOM 642 N N . ASP A 1 84 ? 9.541 -2.826 5.601 1.00 98.31 84 ASP A N 1
ATOM 643 C CA . ASP A 1 84 ? 10.713 -3.155 4.787 1.00 98.31 84 ASP A CA 1
ATOM 644 C C . ASP A 1 84 ? 10.822 -2.189 3.591 1.00 98.31 84 ASP A C 1
ATOM 646 O O . ASP A 1 84 ? 9.857 -1.504 3.243 1.00 98.31 84 ASP A O 1
ATOM 650 N N . LEU A 1 85 ? 11.982 -2.165 2.921 1.00 97.94 85 LEU A N 1
ATOM 651 C CA . LEU A 1 85 ? 12.248 -1.269 1.786 1.00 97.94 85 LEU A CA 1
ATOM 652 C C . LEU A 1 85 ? 11.252 -1.444 0.624 1.00 97.94 85 LEU A C 1
ATOM 654 O O . LEU A 1 85 ? 10.882 -0.468 -0.029 1.00 97.94 85 LEU A O 1
ATOM 658 N N . ILE A 1 86 ? 10.796 -2.671 0.357 1.00 96.62 86 ILE A N 1
ATOM 659 C CA . ILE A 1 86 ? 9.862 -2.952 -0.738 1.00 96.62 86 ILE A CA 1
ATOM 660 C C . ILE A 1 86 ? 8.455 -2.464 -0.378 1.00 96.62 86 ILE A C 1
ATOM 662 O O . ILE A 1 86 ? 7.759 -1.926 -1.239 1.00 96.62 86 ILE A O 1
ATOM 666 N N . SER A 1 87 ? 8.031 -2.625 0.875 1.00 97.38 87 SER A N 1
ATOM 667 C CA . SER A 1 87 ? 6.764 -2.088 1.380 1.00 97.38 87 SER A CA 1
ATOM 668 C C . SER A 1 87 ? 6.775 -0.556 1.398 1.00 97.38 87 SER A C 1
ATOM 670 O O . SER A 1 87 ? 5.803 0.049 0.947 1.00 97.38 87 SER A O 1
ATOM 672 N N . ALA A 1 88 ? 7.892 0.072 1.786 1.00 98.00 88 ALA A N 1
ATOM 673 C CA . ALA A 1 88 ? 8.086 1.519 1.677 1.00 98.00 88 ALA A CA 1
ATOM 674 C C . ALA A 1 88 ? 7.899 2.007 0.233 1.00 98.00 88 ALA A C 1
ATOM 676 O O . ALA A 1 88 ? 7.102 2.906 -0.032 1.00 98.00 88 ALA A O 1
ATOM 677 N N . PHE A 1 89 ? 8.589 1.369 -0.716 1.00 96.38 89 PHE A N 1
ATOM 678 C CA . PHE A 1 89 ? 8.521 1.731 -2.130 1.00 96.38 89 PHE A CA 1
ATOM 679 C C . PHE A 1 89 ? 7.107 1.557 -2.706 1.00 96.38 89 PHE A C 1
ATOM 681 O O . PHE A 1 89 ? 6.568 2.481 -3.313 1.00 96.38 89 PHE A O 1
ATOM 688 N N . LYS A 1 90 ? 6.460 0.411 -2.443 1.00 95.75 90 LYS A N 1
ATOM 689 C CA . LYS A 1 90 ? 5.059 0.162 -2.828 1.00 95.75 90 LYS A CA 1
ATOM 690 C C . LYS A 1 90 ? 4.117 1.209 -2.251 1.00 95.75 90 LYS A C 1
ATOM 692 O O . LYS A 1 90 ? 3.255 1.709 -2.967 1.00 95.75 90 LYS A O 1
ATOM 697 N N . GLY A 1 91 ? 4.270 1.512 -0.965 1.00 96.50 91 GLY A N 1
ATOM 698 C CA . GLY A 1 91 ? 3.399 2.441 -0.264 1.00 96.50 91 GLY A CA 1
ATOM 699 C C . GLY A 1 91 ? 3.541 3.863 -0.792 1.00 96.50 91 GLY A C 1
ATOM 700 O O . GLY A 1 91 ? 2.522 4.475 -1.075 1.00 96.50 91 GLY A O 1
ATOM 701 N N . ILE A 1 92 ? 4.762 4.349 -1.046 1.00 95.62 92 ILE A N 1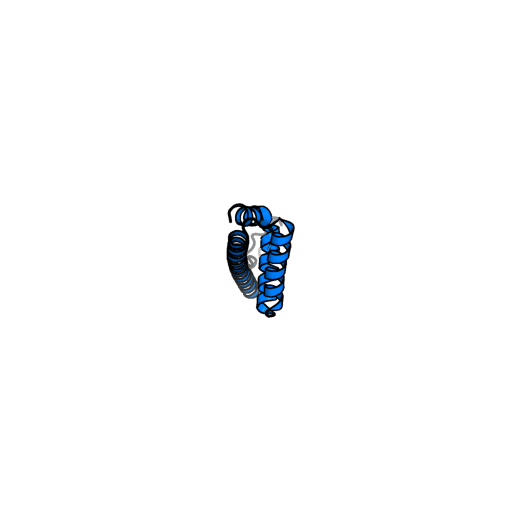
ATOM 702 C CA . ILE A 1 92 ? 4.985 5.672 -1.653 1.00 95.62 92 ILE A CA 1
ATOM 703 C C . ILE A 1 92 ? 4.321 5.763 -3.032 1.00 95.62 92 ILE A C 1
ATOM 705 O O . ILE A 1 92 ? 3.574 6.707 -3.278 1.00 95.62 92 ILE A O 1
ATOM 709 N N . CYS A 1 93 ? 4.539 4.787 -3.920 1.00 94.31 93 CYS A N 1
ATOM 710 C CA . CYS A 1 93 ? 3.937 4.799 -5.258 1.00 94.31 93 CYS A CA 1
ATOM 711 C C . CYS A 1 93 ? 2.399 4.700 -5.217 1.00 94.31 93 CYS A C 1
ATOM 713 O O . CYS A 1 93 ? 1.702 5.417 -5.937 1.00 94.31 93 CYS A O 1
ATOM 715 N N . ALA A 1 94 ? 1.853 3.861 -4.333 1.00 95.19 94 ALA A N 1
ATOM 716 C CA . ALA A 1 94 ? 0.411 3.765 -4.127 1.00 95.19 94 ALA A CA 1
ATOM 717 C C . ALA A 1 94 ? -0.169 5.045 -3.494 1.00 95.19 94 ALA A C 1
ATOM 719 O O . ALA A 1 94 ? -1.271 5.461 -3.846 1.00 95.19 94 ALA A O 1
ATOM 720 N N . GLY A 1 95 ? 0.572 5.689 -2.590 1.00 95.12 95 GLY A N 1
ATOM 721 C CA . GLY A 1 95 ? 0.199 6.940 -1.935 1.00 95.12 95 GLY A CA 1
ATOM 722 C C . GLY A 1 95 ? 0.166 8.120 -2.904 1.00 95.12 95 GLY A C 1
ATOM 723 O O . GLY A 1 95 ? -0.796 8.885 -2.900 1.00 95.12 95 GLY A O 1
ATOM 724 N N . THR A 1 96 ? 1.150 8.239 -3.803 1.00 94.50 96 THR A N 1
ATOM 725 C CA . THR A 1 96 ? 1.117 9.261 -4.864 1.00 94.50 96 THR A CA 1
ATOM 726 C C . THR A 1 96 ? -0.054 9.036 -5.818 1.00 94.50 96 THR A C 1
ATOM 728 O O . THR A 1 96 ? -0.744 9.994 -6.169 1.00 94.50 96 THR A O 1
ATOM 731 N N . ALA A 1 97 ? -0.351 7.780 -6.172 1.00 95.25 97 ALA A N 1
ATOM 732 C CA . ALA A 1 97 ? -1.546 7.441 -6.941 1.00 95.25 97 ALA A CA 1
ATOM 733 C C . ALA A 1 97 ? -2.838 7.810 -6.192 1.00 95.25 97 ALA A C 1
ATOM 735 O O . ALA A 1 97 ? -3.763 8.333 -6.806 1.00 95.25 97 ALA A O 1
ATOM 736 N N . ALA A 1 98 ? -2.895 7.614 -4.871 1.00 95.69 98 ALA A N 1
ATOM 737 C CA . ALA A 1 98 ? -4.062 7.962 -4.065 1.00 95.69 98 ALA A CA 1
ATOM 738 C C . ALA A 1 98 ? -4.346 9.468 -4.020 1.00 95.69 98 ALA A C 1
ATOM 740 O O . ALA A 1 98 ? -5.516 9.854 -4.036 1.00 95.69 98 ALA A O 1
ATOM 741 N N . VAL A 1 99 ? -3.298 10.299 -4.021 1.00 95.00 99 VAL A N 1
ATOM 742 C CA . VAL A 1 99 ? -3.409 11.763 -4.134 1.00 95.00 99 VAL A CA 1
ATOM 743 C C . VAL A 1 99 ? -3.805 12.179 -5.554 1.00 95.00 99 VAL A C 1
ATOM 745 O O . VAL A 1 99 ? -4.684 13.019 -5.727 1.00 95.00 99 VAL A O 1
ATOM 748 N N . GLY A 1 100 ? -3.206 11.578 -6.587 1.00 95.62 100 GLY A N 1
ATOM 749 C CA . GLY A 1 100 ? -3.549 11.881 -7.982 1.00 95.62 100 GLY A CA 1
ATOM 750 C C . GLY A 1 100 ? -4.978 11.469 -8.358 1.00 95.62 100 GLY A C 1
ATOM 751 O O . GLY A 1 100 ? -5.658 12.173 -9.099 1.00 95.62 100 GLY A O 1
ATOM 752 N N . LEU A 1 101 ? -5.456 10.356 -7.799 1.00 95.88 101 LEU A N 1
ATOM 753 C CA . LEU A 1 101 ? -6.799 9.805 -7.988 1.00 95.88 101 LEU A CA 1
ATOM 754 C C . LEU A 1 101 ? -7.713 10.118 -6.794 1.00 95.88 101 LEU A C 1
ATOM 756 O O . LEU A 1 101 ? -8.585 9.315 -6.447 1.00 95.88 101 LEU A O 1
ATOM 760 N N . TRP A 1 102 ? -7.529 11.282 -6.161 1.00 95.25 102 TRP A N 1
ATOM 761 C CA . TRP A 1 102 ? -8.245 11.652 -4.937 1.00 95.25 102 TRP A CA 1
ATOM 762 C C . TRP A 1 102 ? -9.777 11.515 -5.010 1.00 95.25 102 TRP A C 1
ATOM 764 O O . TRP A 1 102 ? -10.337 11.115 -3.989 1.00 95.25 102 TRP A O 1
ATOM 774 N N . PRO A 1 103 ? -10.489 11.733 -6.145 1.00 97.44 103 PRO A N 1
ATOM 775 C CA . PRO A 1 103 ? -11.938 11.527 -6.169 1.00 97.44 103 PRO A CA 1
ATOM 776 C C . PRO A 1 103 ? -12.314 10.056 -5.957 1.00 97.44 103 PRO A C 1
ATOM 778 O O . PRO A 1 103 ? -13.244 9.751 -5.216 1.00 97.44 103 PRO A O 1
ATOM 781 N N . ILE A 1 104 ? -11.559 9.130 -6.558 1.00 96.12 104 ILE A N 1
ATOM 782 C CA . ILE A 1 104 ? -11.778 7.685 -6.402 1.00 96.12 104 ILE A CA 1
ATOM 783 C C . ILE A 1 104 ? -11.407 7.261 -4.980 1.00 96.12 104 ILE A C 1
ATOM 785 O O . ILE A 1 104 ? -12.176 6.562 -4.323 1.00 96.12 104 ILE A O 1
ATOM 789 N N . THR A 1 105 ? -10.264 7.731 -4.479 1.00 96.12 105 THR A N 1
ATOM 790 C CA . THR A 1 105 ? -9.819 7.473 -3.103 1.00 96.12 105 THR A CA 1
ATOM 791 C C . THR A 1 105 ? -10.858 7.947 -2.079 1.00 96.12 105 THR A C 1
ATOM 793 O O . THR A 1 105 ? -11.213 7.199 -1.170 1.00 96.12 105 THR A O 1
ATOM 796 N N . ALA A 1 106 ? -11.408 9.154 -2.247 1.00 95.56 106 ALA A N 1
ATOM 797 C CA . ALA A 1 106 ? -12.444 9.696 -1.369 1.00 95.56 106 ALA A CA 1
ATOM 798 C C . ALA A 1 106 ? -13.734 8.864 -1.418 1.00 95.56 106 ALA A C 1
ATOM 800 O O . ALA A 1 106 ? -14.311 8.568 -0.373 1.00 95.56 106 ALA A O 1
ATOM 801 N N . LEU A 1 107 ? -14.158 8.420 -2.607 1.00 96.88 107 LEU A N 1
ATOM 802 C CA . LEU A 1 107 ? -15.311 7.527 -2.752 1.00 96.88 107 LEU A CA 1
ATOM 803 C C . LEU A 1 107 ? -15.107 6.197 -2.019 1.00 96.88 107 LEU A C 1
ATOM 805 O O . LEU A 1 107 ? -16.034 5.715 -1.371 1.00 96.88 107 LEU A O 1
ATOM 809 N N . VAL A 1 108 ? -13.909 5.607 -2.077 1.00 95.31 108 VAL A N 1
ATOM 810 C CA . VAL A 1 108 ? -13.597 4.378 -1.326 1.00 95.31 108 VAL A CA 1
ATOM 811 C C . VAL A 1 108 ? -13.779 4.594 0.176 1.00 95.31 108 VAL A C 1
ATOM 813 O O . VAL A 1 108 ? -14.372 3.742 0.829 1.00 95.31 108 VAL A O 1
ATOM 816 N N . VAL A 1 109 ? -13.309 5.727 0.708 1.00 93.50 109 VAL A N 1
ATOM 817 C CA . VAL A 1 109 ? -13.421 6.062 2.137 1.00 93.50 109 VAL A CA 1
ATOM 818 C C . VAL A 1 109 ? -14.875 6.305 2.546 1.00 93.50 109 VAL A C 1
ATOM 820 O O . VAL A 1 109 ? -15.327 5.744 3.535 1.00 93.50 109 VAL A O 1
ATOM 823 N N . ILE A 1 110 ? -15.627 7.102 1.782 1.00 92.69 110 ILE A N 1
ATOM 824 C CA . ILE A 1 110 ? -17.007 7.489 2.131 1.00 92.69 110 ILE A CA 1
ATOM 825 C C . ILE A 1 110 ? -17.987 6.314 1.980 1.00 92.69 110 ILE A C 1
ATOM 827 O O . ILE A 1 110 ? -19.005 6.264 2.665 1.00 92.69 110 ILE A O 1
ATOM 831 N N . THR A 1 111 ? -17.693 5.360 1.091 1.00 93.62 111 THR A N 1
ATOM 832 C CA . THR A 1 111 ? -18.541 4.176 0.858 1.00 93.62 111 THR A CA 1
ATOM 833 C C . THR A 1 111 ? -18.095 2.929 1.631 1.00 93.62 111 THR A C 1
ATOM 835 O O . THR A 1 111 ? -18.650 1.847 1.408 1.00 93.62 111 THR A O 1
ATOM 838 N N . ALA A 1 112 ? -17.068 3.035 2.478 1.00 90.31 112 ALA A N 1
ATOM 839 C CA . ALA A 1 112 ? -16.621 1.960 3.366 1.00 90.31 112 ALA A CA 1
ATOM 840 C C . ALA A 1 112 ? -17.654 1.691 4.468 1.00 90.31 112 ALA A C 1
ATOM 842 O O . ALA A 1 112 ? -17.950 0.508 4.747 1.00 90.31 112 ALA A O 1
#

Sequence (112 aa):
MENKMKMPANYNVMNEEEMTYTQGGSAIGAISALASTAFGIWNLYNYYKGMVATRNYVAAHKGQDTAALLEGGMNTYVNYLQKDLISAFKGICAGTAAVGLWPITALVVITA

Radius of gyration: 28.3 Å; chains: 1; bounding box: 49×26×90 Å

pLDDT: mean 85.12, std 17.88, range [39.91, 98.38]

Secondary structure (DSSP, 8-state):
--------TT-----TTT--------HHHHHHHHHHHHHHHHHHHHHHHHHHHHHHHHHHTTTS-HHHHHHHHHHHHHHHHHS-HHHHHHHHHHHHHHHHTHHHHHHHHHT-

Foldseek 3Di:
DDPPPDDPPPPPPPDPVNPPPPPDPDPVNVVVVVVVVVVVVLLVVLLVVLLVVLLVLLVVVPPDDPVVSVVVNVVVLVCQLPPDVVSVVSSVSSVVVCVVPVVVSVCSNVVD